Protein AF-A0A383EJ54-F1 (afdb_monomer)

Nearest PDB structures (foldseek):
  2ywn-assembly1_A  TM=8.949E-01  e=5.411E-02  Sulfurisphaera tokodaii
  5epf-assembly1_A  TM=8.926E-01  e=1.080E-01  Mycobacterium tuberculosis H37Rv
  3hjp-assembly2_D  TM=8.913E-01  e=1.328E-01  Saccharolobus solfataricus
  4g2e-assembly1_A-2  TM=8.952E-01  e=1.525E-01  Sulfurisphaera tokodaii str. 7
  4kce-assembly1_A  TM=7.771E-01  e=4.933E-01  Leishmania braziliensis

Radius of gyration: 12.36 Å; Cα contacts (8 Å, |Δi|>4): 70; chains: 1; bounding box: 24×31×23 Å

Foldseek 3Di:
DAEKCDDPVVQVVVCVVPVDPDHYDHPVVCPVLVVVVQDDPVPRIGHPDDFDADPVGDTD

Solvent-accessible surface area (backbone atoms only — not comparable to full-atom values): 3837 Å² total; per-residue (Å²): 118,48,75,44,51,47,50,61,67,57,48,48,55,51,42,69,74,67,62,60,97,60,56,73,45,55,35,69,81,39,60,63,33,53,76,67,72,24,57,37,92,92,70,78,50,58,59,95,78,87,82,46,65,49,99,91,69,46,81,105

Organism: NCBI:txid408172

Structure (mmCIF, N/CA/C/O backbone):
data_AF-A0A383EJ54-F1
#
_entry.id   AF-A0A383EJ54-F1
#
loop_
_atom_site.group_PDB
_atom_site.id
_atom_site.type_symbol
_atom_site.label_atom_id
_atom_site.label_alt_id
_atom_site.label_comp_id
_atom_site.label_asym_id
_atom_site.label_entity_id
_atom_site.label_seq_id
_atom_site.pdbx_PDB_ins_code
_atom_site.Cartn_x
_atom_site.Cartn_y
_atom_site.Cartn_z
_atom_site.occupancy
_atom_site.B_iso_or_equiv
_atom_site.auth_seq_id
_atom_site.auth_comp_id
_atom_site.auth_asym_id
_atom_site.auth_atom_id
_atom_site.pdbx_PDB_model_num
ATOM 1 N N . VAL A 1 1 ? -5.036 -4.996 4.642 1.00 95.50 1 VAL A N 1
ATOM 2 C CA . VAL A 1 1 ? -4.561 -3.608 4.887 1.00 95.50 1 VAL A CA 1
ATOM 3 C C . VAL A 1 1 ? -4.540 -2.876 3.555 1.00 95.50 1 VAL A C 1
ATOM 5 O O . VAL A 1 1 ? -4.481 -3.559 2.540 1.00 95.50 1 VAL A O 1
ATOM 8 N N . GLY A 1 2 ? -4.599 -1.546 3.535 1.00 97.75 2 GLY A N 1
ATOM 9 C CA . GLY A 1 2 ? -4.283 -0.752 2.339 1.00 97.75 2 GLY A CA 1
ATOM 10 C C . GLY A 1 2 ? -2.885 -0.143 2.447 1.00 97.75 2 GLY A C 1
ATOM 11 O O . GLY A 1 2 ? -2.390 0.033 3.558 1.00 97.75 2 GLY A O 1
ATOM 12 N N . ALA A 1 3 ? -2.253 0.183 1.321 1.00 98.06 3 ALA A N 1
ATOM 13 C CA . ALA A 1 3 ? -0.968 0.877 1.297 1.00 98.06 3 ALA A CA 1
ATOM 14 C C . ALA A 1 3 ? -0.850 1.799 0.076 1.00 98.06 3 ALA A C 1
ATOM 16 O O . ALA A 1 3 ? -1.343 1.466 -1.002 1.00 98.06 3 ALA A O 1
ATOM 17 N N . SER A 1 4 ? -0.187 2.941 0.246 1.00 98.19 4 SER A N 1
ATOM 18 C CA . SER A 1 4 ? 0.201 3.851 -0.841 1.00 98.19 4 SER A CA 1
ATOM 19 C C . SER A 1 4 ? 1.502 4.581 -0.491 1.00 98.19 4 SER A C 1
ATOM 21 O O . SER A 1 4 ? 2.027 4.423 0.611 1.00 98.19 4 SER A O 1
ATOM 23 N N . PHE A 1 5 ? 2.017 5.390 -1.421 1.00 98.31 5 PHE A N 1
ATOM 24 C CA . PHE A 1 5 ? 3.218 6.212 -1.215 1.00 98.31 5 PHE A CA 1
ATOM 25 C C . PHE A 1 5 ? 2.943 7.524 -0.457 1.00 98.31 5 PHE A C 1
ATOM 27 O O . PHE A 1 5 ? 3.856 8.327 -0.270 1.00 98.31 5 PHE A O 1
ATOM 34 N N . ASP A 1 6 ? 1.698 7.750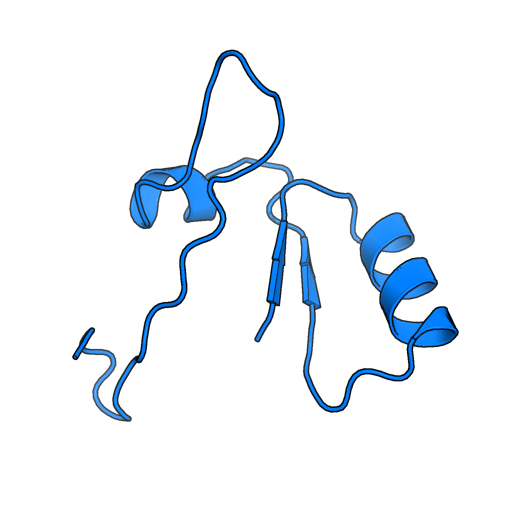 -0.024 1.00 98.38 6 ASP A N 1
ATOM 35 C CA . ASP A 1 6 ? 1.304 8.936 0.738 1.00 98.38 6 ASP A CA 1
ATOM 36 C C . ASP A 1 6 ? 1.941 8.955 2.136 1.00 98.38 6 ASP A C 1
ATOM 38 O O . ASP A 1 6 ? 2.309 7.916 2.691 1.00 98.38 6 ASP A O 1
ATOM 42 N N . THR A 1 7 ? 2.044 10.145 2.734 1.00 98.50 7 THR A N 1
ATOM 43 C CA . THR A 1 7 ? 2.569 10.298 4.099 1.00 98.50 7 THR A CA 1
ATOM 44 C C . THR A 1 7 ? 1.607 9.736 5.146 1.00 98.50 7 THR A C 1
ATOM 46 O O . THR A 1 7 ? 0.416 9.538 4.894 1.00 98.50 7 THR A O 1
ATOM 49 N N . VAL A 1 8 ? 2.108 9.514 6.363 1.00 98.44 8 VAL A N 1
ATOM 50 C CA . VAL A 1 8 ? 1.289 9.045 7.492 1.00 98.44 8 VAL A CA 1
ATOM 51 C C . VAL A 1 8 ? 0.136 10.010 7.780 1.00 98.44 8 VAL A C 1
ATOM 53 O O . VAL A 1 8 ? -0.983 9.571 8.044 1.00 98.44 8 VAL A O 1
ATOM 56 N N . GLU A 1 9 ? 0.382 11.316 7.697 1.00 98.62 9 GLU A N 1
ATOM 57 C CA . GLU A 1 9 ? -0.618 12.359 7.938 1.00 98.62 9 GLU A CA 1
ATOM 58 C C . GLU A 1 9 ? -1.744 12.294 6.901 1.00 98.62 9 GLU A C 1
ATOM 60 O O . GLU A 1 9 ? -2.919 12.298 7.272 1.00 98.62 9 GLU A O 1
ATOM 65 N N . ALA A 1 10 ? -1.393 12.167 5.617 1.00 98.50 10 ALA A N 1
ATOM 66 C CA . ALA A 1 10 ? -2.361 12.039 4.532 1.00 98.50 10 ALA A CA 1
ATOM 67 C C . ALA A 1 10 ? -3.185 10.746 4.658 1.00 98.50 10 ALA A C 1
ATOM 69 O O . ALA A 1 10 ? -4.414 10.784 4.562 1.00 98.50 10 ALA A O 1
ATOM 70 N N . GLN A 1 11 ? -2.533 9.617 4.963 1.00 98.38 11 GLN A N 1
ATOM 71 C CA . GLN A 1 11 ? -3.220 8.346 5.214 1.00 98.38 11 GLN A CA 1
ATOM 72 C C . GLN A 1 11 ? -4.187 8.444 6.394 1.00 98.38 11 GLN A C 1
ATOM 74 O O . GLN A 1 11 ? -5.312 7.953 6.312 1.00 98.38 11 GLN A O 1
ATOM 79 N N . LYS A 1 12 ? -3.775 9.094 7.489 1.00 97.94 12 LYS A N 1
ATOM 80 C CA . LYS A 1 12 ? -4.630 9.294 8.661 1.00 97.94 12 LYS A CA 1
ATOM 81 C C . LYS A 1 12 ? -5.851 10.140 8.317 1.00 97.94 12 LYS A C 1
ATOM 83 O O . LYS A 1 12 ? -6.965 9.737 8.636 1.00 97.94 12 LYS A O 1
ATOM 88 N N . GLN A 1 13 ? -5.653 11.278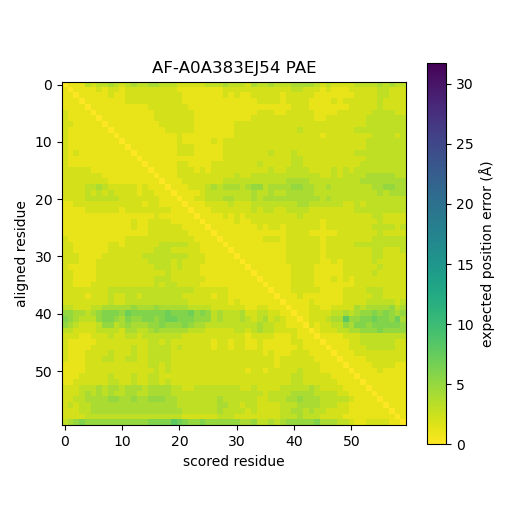 7.653 1.00 98.50 13 GLN A N 1
ATOM 89 C CA . GLN A 1 13 ? -6.757 12.138 7.235 1.00 98.50 13 GLN A CA 1
ATOM 90 C C . GLN A 1 13 ? -7.744 11.376 6.342 1.00 98.50 13 GLN A C 1
ATOM 92 O O . GLN A 1 13 ? -8.957 11.495 6.515 1.00 98.50 13 GLN A O 1
ATOM 97 N N . PHE A 1 14 ? -7.234 10.566 5.413 1.00 98.19 14 PHE A N 1
ATOM 98 C CA . PHE A 1 14 ? -8.067 9.757 4.534 1.00 98.19 14 PHE A CA 1
ATOM 99 C C . PHE A 1 14 ? -8.820 8.657 5.294 1.00 98.19 14 PHE A C 1
ATOM 101 O O . PHE A 1 14 ? -10.025 8.496 5.101 1.00 98.19 14 PHE A O 1
ATOM 108 N N . ALA A 1 15 ? -8.150 7.946 6.205 1.00 97.88 15 ALA A N 1
ATOM 109 C CA . ALA A 1 15 ? -8.773 6.925 7.041 1.00 97.88 15 ALA A CA 1
ATOM 110 C C . ALA A 1 15 ? -9.887 7.497 7.930 1.00 97.88 15 ALA A C 1
ATOM 112 O O . ALA A 1 15 ? -10.970 6.916 7.982 1.00 97.88 15 ALA A O 1
ATOM 113 N N . ASP A 1 16 ? -9.650 8.646 8.568 1.00 97.62 16 ASP A N 1
ATOM 114 C CA . ASP A 1 16 ? -10.631 9.319 9.425 1.00 97.62 16 ASP A CA 1
ATOM 115 C C . ASP A 1 16 ? -11.853 9.791 8.612 1.00 97.62 16 ASP A C 1
ATOM 117 O O . ASP A 1 16 ? -12.988 9.663 9.066 1.00 97.62 16 ASP A O 1
ATOM 121 N N . ALA A 1 17 ? -11.638 10.299 7.392 1.00 98.44 17 ALA A N 1
ATOM 122 C CA . ALA A 1 17 ? -12.711 10.79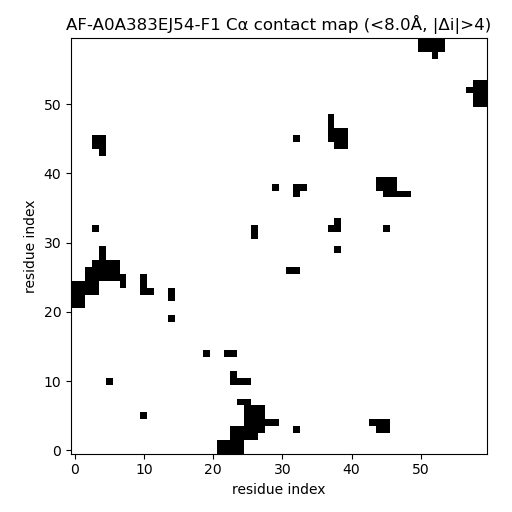0 6.528 1.00 98.44 17 ALA A CA 1
ATOM 123 C C . ALA A 1 17 ? -13.582 9.671 5.931 1.00 98.44 17 ALA A C 1
ATOM 125 O O . ALA A 1 17 ? -14.771 9.883 5.700 1.00 98.44 17 ALA A O 1
ATOM 126 N N . GLN A 1 18 ? -12.995 8.508 5.634 1.00 98.19 18 GLN A N 1
ATOM 127 C CA . GLN A 1 18 ? -13.697 7.401 4.973 1.00 98.19 18 GLN A CA 1
ATOM 128 C C . GLN A 1 18 ? -14.183 6.314 5.941 1.00 98.19 18 GLN A C 1
ATOM 130 O O . GLN A 1 18 ? -15.046 5.520 5.576 1.00 98.19 18 GLN A O 1
ATOM 135 N N . GLY A 1 19 ? -13.643 6.253 7.162 1.00 97.06 19 GLY A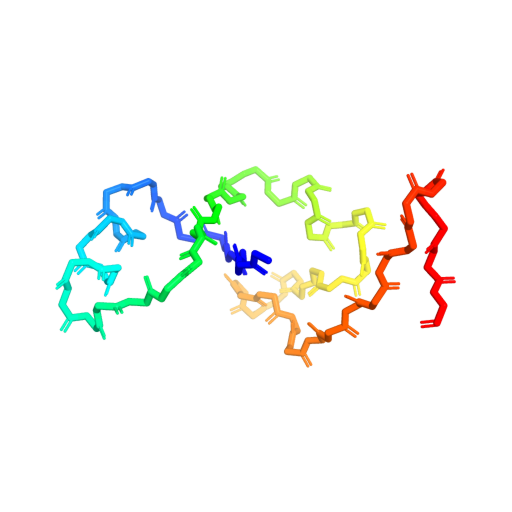 N 1
ATOM 136 C CA . GLY A 1 19 ? -14.056 5.280 8.174 1.00 97.06 19 GLY A CA 1
ATOM 137 C C . GLY A 1 19 ? -13.725 3.828 7.810 1.00 97.06 19 GLY A C 1
ATOM 138 O O . GLY A 1 19 ? -14.534 2.934 8.058 1.00 97.06 19 GLY A O 1
ATOM 139 N N . PHE A 1 20 ? -12.562 3.571 7.197 1.00 95.06 20 PHE A N 1
ATOM 140 C CA . PHE A 1 20 ? -12.193 2.214 6.776 1.00 95.06 20 PHE A CA 1
ATOM 141 C C . PHE A 1 20 ? -12.095 1.242 7.966 1.00 95.06 20 PHE A C 1
ATOM 143 O O . PHE A 1 20 ? -11.466 1.565 8.975 1.00 95.06 20 PHE A O 1
ATOM 150 N N . PRO A 1 21 ? -12.602 0.000 7.837 1.00 96.50 21 PRO A N 1
ATOM 151 C CA . PRO A 1 21 ? -12.500 -1.017 8.886 1.00 96.50 21 PRO A CA 1
ATOM 152 C C . PRO A 1 21 ? -11.112 -1.683 8.947 1.00 96.50 21 PRO A C 1
ATOM 154 O O . PRO A 1 21 ? -10.928 -2.698 9.616 1.00 96.50 21 PRO A O 1
ATOM 157 N N . TYR A 1 22 ? -10.128 -1.155 8.219 1.00 96.19 22 TYR A N 1
ATOM 158 C CA . TYR A 1 22 ? -8.781 -1.699 8.108 1.00 96.19 22 TYR A CA 1
ATOM 159 C C . TYR A 1 22 ? -7.733 -0.586 8.124 1.00 96.19 22 TYR A C 1
ATOM 161 O O . TYR A 1 22 ? -8.008 0.572 7.822 1.00 96.19 22 TYR A O 1
ATOM 169 N N . ARG A 1 23 ? -6.494 -0.958 8.457 1.00 96.94 23 ARG A N 1
ATOM 170 C CA . ARG A 1 23 ? -5.359 -0.027 8.511 1.00 96.94 23 ARG A CA 1
ATOM 171 C C . ARG A 1 23 ? -4.866 0.352 7.115 1.00 96.94 23 ARG A C 1
ATOM 173 O O . ARG A 1 23 ? -4.836 -0.501 6.222 1.00 96.94 23 ARG A O 1
ATOM 180 N N . LEU A 1 24 ? -4.410 1.597 6.987 1.00 98.25 24 LEU A N 1
ATOM 181 C CA . LEU A 1 24 ? -3.655 2.113 5.847 1.00 98.25 24 LEU A CA 1
ATOM 182 C C . LEU A 1 24 ? -2.182 2.288 6.241 1.00 98.25 24 LEU A C 1
ATOM 184 O O . LEU A 1 24 ? -1.894 2.764 7.339 1.00 98.25 24 LEU A O 1
ATOM 188 N N . LEU A 1 25 ? -1.263 1.884 5.367 1.00 98.00 25 LEU A N 1
ATOM 189 C CA . LEU A 1 25 ? 0.184 1.996 5.554 1.00 98.00 25 LEU A CA 1
ATOM 190 C C . LEU A 1 25 ? 0.771 3.060 4.619 1.00 98.00 25 LEU A C 1
ATOM 192 O O . LEU A 1 25 ? 0.437 3.111 3.436 1.00 98.00 25 LEU A O 1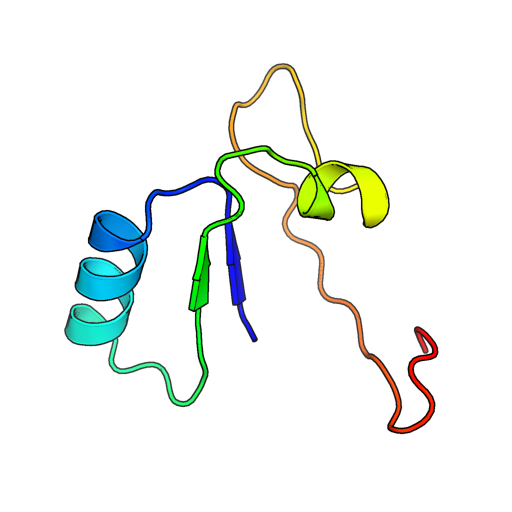
ATOM 196 N N . ALA A 1 26 ? 1.676 3.877 5.154 1.00 98.44 26 ALA A N 1
ATOM 197 C CA . ALA A 1 26 ? 2.448 4.859 4.400 1.00 98.44 26 ALA A CA 1
ATOM 198 C C . ALA A 1 26 ? 3.792 4.251 3.963 1.00 98.44 26 ALA A C 1
ATOM 200 O O . ALA A 1 26 ? 4.672 4.037 4.795 1.00 98.44 26 ALA A O 1
ATOM 201 N N . ASP A 1 27 ? 3.952 3.975 2.670 1.00 98.38 27 ASP A N 1
ATOM 202 C CA . ASP A 1 27 ? 5.190 3.473 2.059 1.00 98.38 27 ASP A CA 1
ATOM 203 C C . ASP A 1 27 ? 5.962 4.615 1.385 1.00 98.38 27 ASP A C 1
ATOM 205 O O . ASP A 1 27 ? 6.174 4.640 0.173 1.00 98.38 27 ASP A O 1
ATOM 209 N N . THR A 1 28 ? 6.355 5.618 2.170 1.00 98.19 28 THR A N 1
ATOM 210 C CA . THR A 1 28 ? 6.980 6.848 1.650 1.00 98.19 28 THR A CA 1
ATOM 211 C C . THR A 1 28 ? 8.351 6.615 1.011 1.00 98.19 28 THR A C 1
ATOM 213 O O . THR A 1 28 ? 8.808 7.434 0.215 1.00 98.19 28 THR A O 1
ATOM 216 N N . THR A 1 29 ? 9.008 5.495 1.325 1.00 97.50 29 THR A N 1
ATOM 217 C CA . THR A 1 29 ? 10.286 5.076 0.730 1.00 97.50 29 THR A CA 1
ATOM 218 C C . THR A 1 29 ? 10.118 4.157 -0.479 1.00 97.50 29 THR A C 1
ATOM 220 O O . THR A 1 29 ? 11.119 3.812 -1.105 1.00 97.50 29 THR A O 1
ATOM 223 N N . LYS A 1 30 ? 8.880 3.773 -0.824 1.00 97.75 30 LYS A N 1
ATOM 224 C CA . LYS A 1 30 ? 8.529 2.847 -1.916 1.00 97.75 30 LYS A CA 1
ATOM 225 C C . LYS A 1 30 ? 9.109 1.434 -1.778 1.00 97.75 30 LYS A C 1
ATOM 227 O O . LYS A 1 30 ? 9.050 0.655 -2.729 1.00 97.75 30 LYS A O 1
ATOM 232 N N . VAL A 1 31 ? 9.672 1.086 -0.619 1.00 98.19 31 VAL A N 1
ATOM 233 C CA . VAL A 1 31 ? 10.346 -0.204 -0.397 1.00 98.19 31 VAL A CA 1
ATOM 234 C C . VAL A 1 31 ? 9.353 -1.354 -0.537 1.00 98.19 31 VAL A C 1
ATOM 236 O O . VAL A 1 31 ? 9.658 -2.361 -1.175 1.00 98.19 31 VAL A O 1
ATOM 239 N N . MET A 1 32 ? 8.143 -1.201 0.007 1.00 97.12 32 MET A N 1
ATOM 240 C CA . MET A 1 32 ? 7.098 -2.213 -0.147 1.00 97.12 32 MET A CA 1
ATOM 241 C C . MET A 1 32 ? 6.561 -2.229 -1.580 1.00 97.12 32 MET A C 1
ATOM 243 O O . MET A 1 32 ? 6.363 -3.299 -2.147 1.00 97.12 32 MET A O 1
ATOM 247 N N . GLY A 1 33 ? 6.384 -1.058 -2.194 1.00 97.75 33 GLY A N 1
ATOM 248 C CA . GLY A 1 33 ? 5.950 -0.928 -3.577 1.00 97.75 33 GLY A CA 1
ATOM 249 C C . GLY A 1 33 ? 6.853 -1.672 -4.560 1.00 97.75 33 GLY A C 1
ATOM 250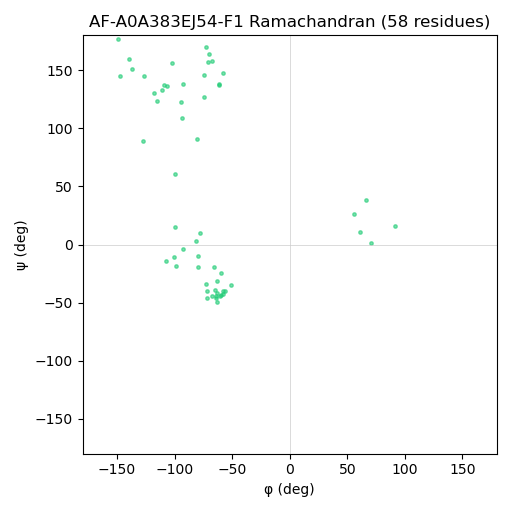 O O . GLY A 1 33 ? 6.363 -2.326 -5.478 1.00 97.75 33 GLY A O 1
ATOM 251 N N . GLN A 1 34 ? 8.164 -1.613 -4.340 1.00 97.94 34 GLN A N 1
ATOM 252 C CA . GLN A 1 34 ? 9.160 -2.338 -5.127 1.00 97.94 34 GLN A CA 1
ATOM 253 C C . GLN A 1 34 ? 9.131 -3.842 -4.844 1.00 97.94 34 GLN A C 1
ATOM 255 O O . GLN A 1 34 ? 9.105 -4.631 -5.784 1.00 97.94 34 GLN A O 1
ATOM 260 N N . ALA A 1 35 ? 9.079 -4.244 -3.570 1.00 97.69 35 ALA A N 1
ATOM 261 C CA . ALA A 1 35 ? 9.050 -5.656 -3.179 1.00 97.69 35 ALA A CA 1
ATOM 262 C C . ALA A 1 35 ? 7.800 -6.402 -3.681 1.00 97.69 35 ALA A C 1
ATOM 264 O O . ALA A 1 35 ? 7.871 -7.593 -3.962 1.00 97.69 35 ALA A O 1
ATOM 265 N N . TYR A 1 36 ? 6.672 -5.699 -3.805 1.00 97.19 36 TYR A N 1
ATOM 266 C CA . TYR A 1 36 ? 5.412 -6.230 -4.332 1.00 97.19 36 TYR A CA 1
ATOM 267 C C . TYR A 1 36 ? 5.178 -5.854 -5.803 1.00 97.19 36 TYR A C 1
ATOM 269 O O . TYR A 1 36 ? 4.050 -5.949 -6.284 1.00 97.19 36 TYR A O 1
ATOM 277 N N . GLU A 1 37 ? 6.212 -5.394 -6.514 1.00 97.00 37 GLU A N 1
ATOM 278 C CA . GLU A 1 37 ? 6.188 -5.127 -7.962 1.00 97.00 37 GLU A CA 1
ATOM 279 C C . GLU A 1 37 ? 5.075 -4.157 -8.417 1.00 97.00 37 GLU A C 1
ATOM 281 O O . GLU A 1 37 ? 4.618 -4.170 -9.564 1.00 97.00 37 GLU A O 1
ATOM 286 N N . VAL A 1 38 ? 4.633 -3.276 -7.515 1.00 98.00 38 VAL A N 1
ATOM 287 C CA . VAL A 1 38 ? 3.596 -2.272 -7.786 1.00 98.00 38 VAL A CA 1
ATOM 288 C C . VAL A 1 38 ? 4.166 -0.882 -8.063 1.00 98.00 38 VAL A C 1
ATOM 290 O O . VAL A 1 38 ? 3.406 -0.012 -8.484 1.00 98.00 38 VAL A O 1
ATOM 293 N N . ASP A 1 39 ? 5.460 -0.634 -7.837 1.00 97.88 39 ASP A N 1
ATOM 294 C CA . ASP A 1 39 ? 6.071 0.670 -8.126 1.00 97.88 39 ASP A CA 1
ATOM 295 C C . ASP A 1 39 ? 5.989 1.012 -9.626 1.00 97.88 39 ASP A C 1
ATOM 297 O O . ASP A 1 39 ? 6.195 0.179 -10.512 1.00 97.88 39 ASP A O 1
ATOM 301 N N . GLN A 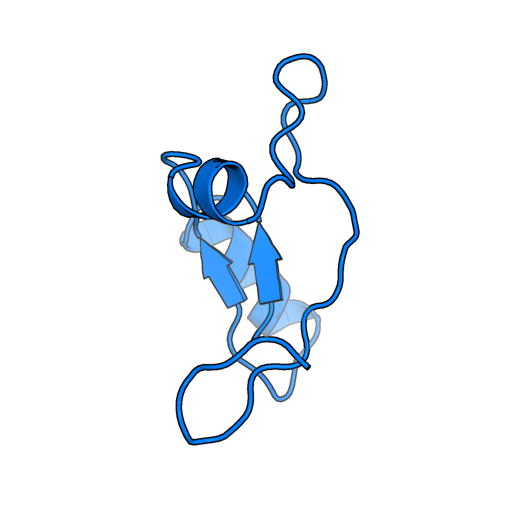1 40 ? 5.655 2.270 -9.902 1.00 96.38 40 GLN A N 1
ATOM 302 C CA . GLN A 1 40 ? 5.588 2.855 -11.237 1.00 96.38 40 GLN A CA 1
ATOM 303 C C . GLN A 1 40 ? 6.432 4.130 -11.208 1.00 96.38 40 GLN A C 1
ATOM 305 O O . GLN A 1 40 ? 5.888 5.201 -10.911 1.00 96.38 40 GLN A O 1
ATOM 310 N N . PRO A 1 41 ? 7.745 4.035 -11.499 1.00 91.94 41 PRO A N 1
ATOM 311 C CA . PRO A 1 41 ? 8.686 5.141 -11.315 1.00 91.94 41 PRO A CA 1
ATOM 312 C C . PRO A 1 41 ? 8.235 6.457 -11.963 1.00 91.94 41 PRO A C 1
ATOM 314 O O . PRO A 1 41 ? 8.412 7.518 -11.373 1.00 91.94 41 PRO A O 1
ATOM 317 N N . GLU A 1 42 ? 7.566 6.369 -13.115 1.00 95.62 42 GLU A N 1
ATOM 318 C CA . GLU A 1 42 ? 7.082 7.516 -13.895 1.00 95.62 42 GLU A CA 1
ATOM 319 C C . GLU A 1 42 ? 5.772 8.140 -13.379 1.00 95.62 42 GLU A C 1
ATO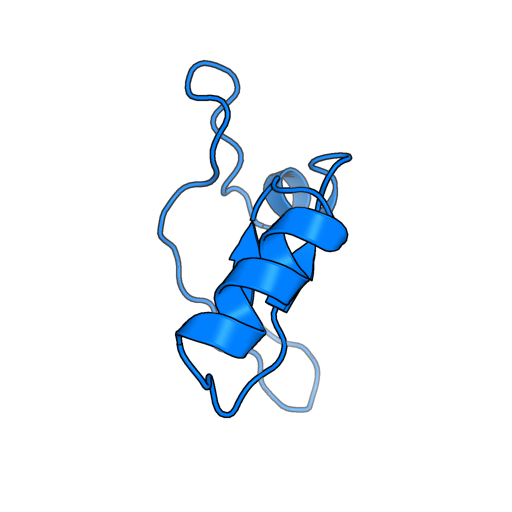M 321 O O . GLU A 1 42 ? 5.443 9.265 -13.744 1.00 95.62 42 GLU A O 1
ATOM 326 N N . LEU A 1 43 ? 4.983 7.424 -12.567 1.00 93.56 43 LEU A N 1
ATOM 327 C CA . LEU A 1 43 ? 3.616 7.836 -12.203 1.00 93.56 43 LEU A CA 1
ATOM 328 C C . LEU A 1 43 ? 3.481 8.326 -10.757 1.00 93.56 43 LEU A C 1
ATOM 330 O O . LEU A 1 43 ? 2.477 8.943 -10.418 1.00 93.56 43 LEU A O 1
ATOM 334 N N . GLY A 1 44 ? 4.471 8.086 -9.895 1.00 93.38 44 GLY A N 1
ATOM 335 C CA . GLY A 1 44 ? 4.469 8.590 -8.515 1.00 93.38 44 GLY A CA 1
ATOM 336 C C . GLY A 1 44 ? 3.445 7.934 -7.576 1.00 93.38 44 GLY A C 1
ATOM 337 O O . GLY A 1 44 ? 3.405 8.285 -6.402 1.00 93.38 44 GLY A O 1
ATOM 338 N N . PHE A 1 45 ? 2.662 6.960 -8.052 1.00 96.00 45 PHE A N 1
ATOM 339 C CA . PHE A 1 45 ? 1.715 6.163 -7.267 1.00 96.00 45 PHE A CA 1
ATOM 340 C C . PHE A 1 45 ? 1.792 4.673 -7.653 1.00 96.00 45 PHE A C 1
ATOM 342 O O . PHE A 1 45 ? 2.100 4.346 -8.808 1.00 96.00 45 PHE A O 1
ATOM 349 N N . PRO A 1 46 ? 1.498 3.748 -6.720 1.00 97.88 46 PRO A N 1
ATOM 350 C CA . PRO A 1 46 ? 1.587 2.318 -6.994 1.00 97.88 46 PRO A CA 1
ATOM 351 C C . PRO A 1 46 ? 0.478 1.840 -7.941 1.00 97.88 46 PRO A C 1
ATOM 353 O O . PRO A 1 46 ? -0.602 2.434 -8.032 1.00 97.88 46 PRO A O 1
ATOM 356 N N . ARG A 1 47 ? 0.716 0.717 -8.626 1.00 98.00 47 ARG A N 1
ATOM 357 C CA . ARG A 1 47 ? -0.325 -0.026 -9.350 1.00 98.00 47 ARG A CA 1
ATOM 358 C C . ARG A 1 47 ? -1.436 -0.440 -8.385 1.00 98.00 47 ARG A C 1
ATOM 360 O O . ARG A 1 47 ? -1.193 -0.763 -7.226 1.00 98.00 47 ARG A O 1
ATOM 367 N N . ARG A 1 48 ? -2.669 -0.495 -8.889 1.00 97.56 48 ARG A N 1
ATOM 368 C CA . ARG A 1 48 ? -3.821 -1.022 -8.142 1.00 97.56 48 ARG A CA 1
ATOM 369 C C . ARG A 1 48 ? -3.810 -2.548 -8.215 1.00 97.56 48 ARG A C 1
ATOM 371 O O . ARG A 1 48 ? -4.360 -3.115 -9.152 1.00 97.56 48 ARG A O 1
ATOM 378 N N . ILE A 1 49 ? -3.157 -3.191 -7.253 1.00 97.75 49 ILE A N 1
ATOM 379 C CA . ILE A 1 49 ? -3.047 -4.652 -7.151 1.00 97.75 49 ILE A CA 1
ATOM 380 C C . ILE A 1 49 ? -3.511 -5.088 -5.758 1.00 97.75 49 ILE A C 1
ATOM 382 O O . ILE A 1 49 ? -3.341 -4.361 -4.781 1.00 97.75 49 ILE A O 1
ATOM 386 N N . THR A 1 50 ? -4.151 -6.253 -5.673 1.00 97.62 50 THR A N 1
ATOM 387 C CA . THR A 1 50 ? -4.540 -6.890 -4.409 1.00 97.62 50 THR A CA 1
ATOM 388 C C . THR A 1 50 ? -3.824 -8.224 -4.301 1.00 97.62 50 THR A C 1
ATOM 390 O O . THR A 1 50 ? -3.871 -9.017 -5.235 1.00 97.62 50 THR A O 1
ATOM 393 N N . TYR A 1 51 ? -3.190 -8.452 -3.155 1.00 97.12 51 TYR A N 1
ATOM 394 C CA . TYR A 1 51 ? -2.555 -9.713 -2.796 1.00 97.12 51 TYR A CA 1
ATOM 395 C C . TYR A 1 51 ? -3.352 -10.356 -1.665 1.00 97.12 51 TYR A C 1
ATOM 397 O O . TYR A 1 51 ? -3.693 -9.679 -0.690 1.00 97.12 51 TYR A O 1
ATOM 405 N N . LEU A 1 52 ? -3.647 -11.647 -1.795 1.00 97.81 52 LEU A N 1
ATOM 406 C CA . LEU A 1 52 ? -4.144 -12.462 -0.697 1.00 97.81 52 LEU A CA 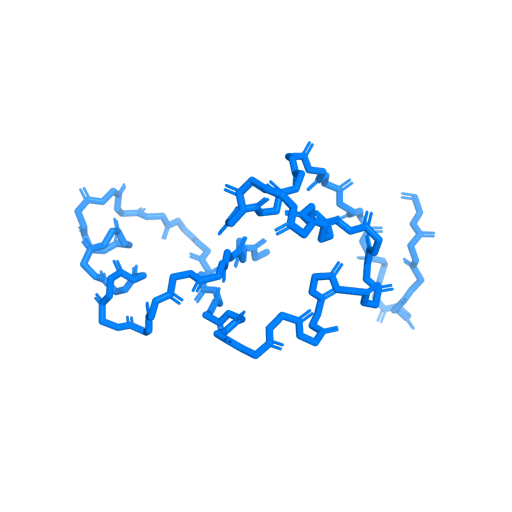1
ATOM 407 C C . LEU A 1 52 ? -2.938 -13.160 -0.071 1.00 97.81 52 LEU A C 1
ATOM 409 O O . LEU A 1 52 ? -2.188 -13.820 -0.776 1.00 97.81 52 LEU A O 1
ATOM 413 N N . ILE A 1 53 ? -2.725 -12.949 1.227 1.00 97.25 53 ILE A N 1
ATOM 414 C CA . ILE A 1 53 ? -1.621 -13.555 1.976 1.00 97.25 53 ILE A CA 1
ATOM 415 C C . ILE A 1 53 ? -2.234 -14.480 3.025 1.00 97.25 53 ILE A C 1
ATOM 417 O O . ILE A 1 53 ? -3.081 -14.034 3.807 1.00 97.25 53 ILE A O 1
ATOM 421 N N . ASP A 1 54 ? -1.851 -15.753 3.007 1.00 98.12 54 ASP A N 1
ATOM 422 C CA . ASP A 1 54 ? -2.304 -16.751 3.978 1.00 98.12 54 ASP A CA 1
ATOM 423 C C . ASP A 1 54 ? -1.650 -16.547 5.370 1.00 98.12 54 ASP A C 1
ATOM 425 O O . ASP A 1 54 ? -0.753 -15.708 5.524 1.00 98.12 54 ASP A O 1
ATOM 429 N N . PRO A 1 55 ? -2.111 -17.244 6.429 1.00 98.31 55 PRO A N 1
ATOM 430 C CA . PRO A 1 55 ? -1.533 -17.115 7.771 1.00 98.31 55 PRO A CA 1
ATOM 431 C C . PRO A 1 55 ? -0.040 -17.468 7.863 1.00 98.31 55 PRO A C 1
ATOM 433 O O . PRO A 1 55 ? 0.643 -16.980 8.765 1.00 98.31 55 PRO A O 1
ATOM 436 N N . GLU A 1 56 ? 0.466 -18.289 6.945 1.00 98.25 56 GLU A N 1
ATOM 437 C CA . GLU A 1 56 ? 1.870 -18.681 6.827 1.00 98.25 56 GLU A CA 1
ATOM 438 C C . GLU A 1 56 ? 2.728 -17.608 6.129 1.00 98.25 56 GLU A C 1
ATOM 440 O O . GLU A 1 56 ? 3.959 -17.682 6.164 1.00 98.25 56 GLU A O 1
ATOM 445 N N . GLY A 1 57 ? 2.099 -16.579 5.554 1.00 96.38 57 GLY A N 1
ATOM 446 C CA . GLY A 1 57 ? 2.768 -15.466 4.884 1.00 96.38 57 GLY A CA 1
ATOM 447 C C . GLY A 1 57 ? 2.977 -15.674 3.382 1.00 96.38 57 GLY A C 1
ATOM 448 O O . GLY A 1 57 ? 3.775 -14.955 2.780 1.00 96.38 57 GLY A O 1
ATOM 449 N N . THR A 1 58 ? 2.278 -16.628 2.769 1.00 97.69 58 THR A N 1
ATOM 450 C CA . THR A 1 58 ? 2.369 -16.944 1.338 1.00 97.69 58 THR A CA 1
ATOM 451 C C . THR A 1 58 ? 1.318 -16.178 0.547 1.00 97.69 58 THR A C 1
ATOM 453 O O . THR A 1 58 ? 0.165 -16.086 0.959 1.00 97.69 58 THR A O 1
ATOM 456 N N . ILE A 1 59 ? 1.703 -15.650 -0.617 1.00 96.75 59 ILE A N 1
ATOM 457 C CA . ILE A 1 59 ? 0.756 -15.077 -1.580 1.00 96.75 59 ILE A CA 1
ATOM 458 C C . ILE A 1 59 ? 0.005 -16.218 -2.285 1.00 96.75 59 ILE A C 1
ATOM 460 O O . ILE A 1 59 ? 0.652 -17.106 -2.842 1.00 96.75 59 ILE A O 1
ATOM 464 N N . VAL A 1 60 ? -1.332 -16.172 -2.287 1.00 96.25 60 VAL A N 1
ATOM 465 C CA . VAL A 1 60 ? -2.228 -17.204 -2.853 1.00 96.25 60 VAL A CA 1
ATOM 466 C C . VAL A 1 60 ? -3.252 -16.654 -3.841 1.00 96.25 60 VAL A C 1
ATOM 468 O O . VAL A 1 60 ? -3.578 -15.446 -3.771 1.00 96.25 60 VAL A O 1
#

Mean predicted aligned error: 2.13 Å

Secondary structure (DSSP, 8-state):
-EEESS-HHHHHHHHHHHT-SS-EEE-TT-HHHHHTT---TTTSS-------B-TTS-B-

Sequence (60 aa):
VGASFDTVEAQKQFADAQGFPYRLLADTTKVMGQAYEVDQPELGFPRRITYLIDPEGTIV

InterPro domains:
  IPR000866 Alkyl hydroperoxide reductase subunit C/ Thiol specific antioxidant [PF00578] (1-59)
  IPR036249 Thioredoxin-like superfamily [SSF52833] (1-60)

pLDDT: mean 97.37, std 1.31, range [91.94, 98.62]